Protein AF-A0A1C5EK24-F1 (afdb_monomer_lite)

Sequence (127 aa):
MNYPLLNIFLTTMWVFLWVLWLFLLFRVLADLFRDDSLSGWAKAGWTVFVLVLPFLGVFVYLVARGREMGVREMKRAEKAEADFREVMRTTATTGRAEELAHLVELKNHGDLTPEEYERAKAKVLAA

Radius of gyration: 33.16 Å; chains: 1; bounding box: 74×31×78 Å

Foldseek 3Di:
DDDVVVVVVVVVVVVVVVVVLVVVLVVVLVVLVVPPVDDPVRNVVVNVCSVCVVVVVVVVCCVVCVVPPVVVVVVVVVVVVVVVVVVVVVCLVVVLVVQLVVLVVCVVVVVDDPVRSVVSNVVSVVD

Structure (mmCIF, N/CA/C/O backbone):
data_AF-A0A1C5EK24-F1
#
_entry.id   AF-A0A1C5EK24-F1
#
loop_
_atom_site.group_PDB
_atom_site.id
_atom_site.type_symbol
_atom_site.label_atom_id
_atom_site.label_alt_id
_atom_site.label_comp_id
_atom_site.label_asym_id
_atom_site.label_entity_id
_atom_site.label_seq_id
_atom_site.pdbx_PDB_ins_code
_atom_site.Cartn_x
_atom_site.Cartn_y
_atom_site.Cartn_z
_atom_site.occupancy
_atom_site.B_iso_or_equiv
_atom_site.auth_seq_id
_atom_site.auth_comp_id
_atom_site.auth_asym_id
_atom_site.auth_atom_id
_atom_site.pdbx_PDB_model_num
ATOM 1 N N . MET A 1 1 ? -1.438 5.373 21.458 1.0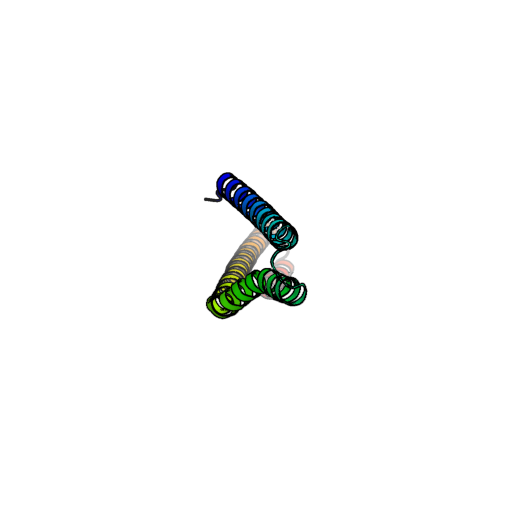0 47.09 1 MET A N 1
ATOM 2 C CA . MET A 1 1 ? -0.958 6.618 20.826 1.00 47.09 1 MET A CA 1
ATOM 3 C C . MET A 1 1 ? -1.124 6.484 19.324 1.00 47.09 1 MET A C 1
ATOM 5 O O . MET A 1 1 ? -0.556 5.567 18.746 1.00 47.09 1 MET A O 1
ATOM 9 N N . ASN A 1 2 ? -1.945 7.335 18.713 1.00 59.19 2 ASN A N 1
ATOM 10 C CA . ASN A 1 2 ? -2.056 7.411 17.258 1.00 59.19 2 ASN A CA 1
ATOM 11 C C . ASN A 1 2 ? -0.911 8.306 16.773 1.00 59.19 2 ASN A C 1
ATOM 13 O O . ASN A 1 2 ? -0.819 9.444 17.225 1.00 59.19 2 ASN A O 1
ATOM 17 N N . TYR A 1 3 ? -0.028 7.795 15.913 1.00 74.19 3 TYR A N 1
ATOM 18 C CA . TYR A 1 3 ? 1.100 8.548 15.347 1.00 74.19 3 TYR A CA 1
ATOM 19 C C . TYR A 1 3 ? 0.792 8.941 13.889 1.00 74.19 3 TYR A C 1
ATOM 21 O O . TYR A 1 3 ? 1.297 8.307 12.960 1.00 74.19 3 TYR A O 1
ATOM 29 N N . PRO A 1 4 ? -0.054 9.964 13.653 1.00 79.62 4 PRO A N 1
ATOM 30 C CA . PRO A 1 4 ? -0.496 10.339 12.310 1.00 79.62 4 PRO A CA 1
ATOM 31 C C . PRO A 1 4 ? 0.660 10.805 11.419 1.00 79.62 4 PRO A C 1
ATOM 33 O O . PRO A 1 4 ? 0.686 10.472 10.240 1.00 79.62 4 PRO A O 1
ATOM 36 N N . LEU A 1 5 ? 1.657 11.497 11.981 1.00 82.25 5 LEU A N 1
ATOM 37 C CA . LEU A 1 5 ? 2.827 11.975 11.235 1.00 82.25 5 LEU A CA 1
ATOM 38 C C . LEU A 1 5 ? 3.675 10.825 10.678 1.00 82.25 5 LEU A C 1
ATOM 40 O O . LEU A 1 5 ? 4.078 10.865 9.521 1.00 82.25 5 LEU A O 1
ATOM 44 N N . LEU A 1 6 ? 3.897 9.780 11.480 1.00 84.31 6 LEU A N 1
ATOM 45 C CA . LEU A 1 6 ? 4.638 8.592 11.057 1.00 84.31 6 LEU A CA 1
ATOM 46 C C . LEU A 1 6 ? 3.865 7.817 9.984 1.00 84.31 6 LEU A C 1
ATOM 48 O O . LEU A 1 6 ? 4.455 7.408 8.991 1.00 84.31 6 LEU A O 1
ATOM 52 N N . ASN A 1 7 ? 2.545 7.681 10.130 1.00 80.31 7 ASN A N 1
ATOM 53 C CA . ASN A 1 7 ? 1.708 7.053 9.105 1.00 80.31 7 ASN A CA 1
ATOM 54 C C . ASN A 1 7 ? 1.737 7.822 7.778 1.00 80.31 7 ASN A C 1
ATOM 56 O O . ASN A 1 7 ? 1.880 7.201 6.727 1.00 80.31 7 ASN A O 1
ATOM 60 N N . ILE A 1 8 ? 1.638 9.153 7.807 1.00 86.88 8 ILE A N 1
ATOM 61 C CA . ILE A 1 8 ? 1.712 9.984 6.598 1.00 86.88 8 ILE A CA 1
ATOM 62 C C . ILE A 1 8 ? 3.106 9.881 5.973 1.00 86.88 8 ILE A C 1
ATOM 64 O O . ILE A 1 8 ? 3.211 9.640 4.776 1.00 86.88 8 ILE A O 1
ATOM 68 N N . PHE A 1 9 ? 4.172 9.983 6.773 1.00 91.81 9 PHE A N 1
ATOM 69 C CA . PHE A 1 9 ? 5.549 9.818 6.303 1.00 91.81 9 PHE A CA 1
ATOM 70 C C . PHE A 1 9 ? 5.760 8.462 5.621 1.00 91.81 9 PHE A C 1
ATOM 72 O O . PHE A 1 9 ? 6.243 8.411 4.492 1.00 91.81 9 PHE A O 1
ATOM 79 N N . LEU A 1 10 ? 5.349 7.370 6.270 1.00 87.06 10 LEU A N 1
ATOM 80 C CA . LEU A 1 10 ? 5.469 6.020 5.721 1.00 87.06 10 LEU A CA 1
ATOM 81 C C . LEU A 1 10 ? 4.620 5.835 4.464 1.00 87.06 10 LEU A C 1
ATOM 83 O O . LEU A 1 10 ? 5.078 5.197 3.522 1.00 87.06 10 LEU A O 1
ATOM 87 N N . THR A 1 11 ? 3.418 6.412 4.417 1.00 82.94 11 THR A N 1
ATOM 88 C CA . THR A 1 11 ? 2.549 6.342 3.233 1.00 82.94 11 THR A CA 1
ATOM 89 C C . THR A 1 11 ? 3.166 7.104 2.062 1.00 82.94 11 THR A C 1
ATOM 91 O O . THR A 1 11 ? 3.255 6.562 0.964 1.00 82.94 11 THR A O 1
ATOM 94 N N . THR A 1 12 ? 3.677 8.316 2.288 1.00 90.56 12 THR A N 1
ATOM 95 C CA . THR A 1 12 ? 4.388 9.099 1.266 1.00 90.56 12 THR A CA 1
ATOM 96 C C . THR A 1 12 ? 5.660 8.390 0.803 1.00 90.56 12 THR A C 1
ATOM 98 O O . THR A 1 12 ? 5.916 8.317 -0.396 1.00 90.56 12 THR A O 1
ATOM 101 N N . MET A 1 13 ? 6.434 7.810 1.725 1.00 92.62 13 MET A N 1
ATOM 102 C CA . MET A 1 13 ? 7.618 7.007 1.403 1.00 92.62 13 MET A CA 1
ATOM 103 C C . MET A 1 13 ? 7.250 5.779 0.564 1.00 92.62 13 MET A C 1
ATOM 105 O O . MET A 1 13 ? 7.929 5.469 -0.410 1.00 92.62 13 MET A O 1
ATOM 109 N N . TRP A 1 14 ? 6.155 5.099 0.904 1.00 86.06 14 TRP A N 1
ATOM 110 C CA . TRP A 1 14 ? 5.653 3.955 0.151 1.00 86.06 14 TRP A CA 1
ATOM 111 C C . TRP A 1 14 ? 5.228 4.350 -1.265 1.00 86.06 14 TRP A C 1
ATOM 113 O O . TRP A 1 14 ? 5.628 3.700 -2.227 1.00 86.06 14 TRP A O 1
ATOM 123 N N . VAL A 1 15 ? 4.481 5.449 -1.412 1.00 88.00 15 VAL A N 1
ATOM 124 C CA . VAL A 1 15 ? 4.096 6.001 -2.722 1.00 88.00 15 VAL A CA 1
ATOM 125 C C . VAL A 1 15 ? 5.331 6.388 -3.538 1.00 88.00 15 VAL A C 1
ATOM 127 O O . VAL A 1 15 ? 5.414 6.050 -4.716 1.00 88.00 15 VAL A O 1
ATOM 130 N N . PHE A 1 16 ? 6.324 7.031 -2.920 1.00 93.12 16 PHE A N 1
ATOM 131 C CA . PHE A 1 16 ? 7.590 7.361 -3.573 1.00 93.12 16 PHE A CA 1
ATOM 132 C C . PHE A 1 16 ? 8.317 6.111 -4.082 1.00 93.12 16 PHE A C 1
ATOM 134 O O . PHE A 1 16 ? 8.733 6.079 -5.238 1.00 93.12 16 PHE A O 1
ATOM 141 N N . LEU A 1 17 ? 8.425 5.064 -3.258 1.00 89.81 17 LEU A N 1
ATOM 142 C CA . LEU A 1 17 ? 9.030 3.792 -3.660 1.00 89.81 17 LEU A CA 1
ATOM 143 C C . LEU A 1 17 ? 8.261 3.129 -4.809 1.00 89.81 17 LEU A C 1
ATOM 145 O O . LEU A 1 17 ? 8.887 2.586 -5.715 1.00 89.81 17 LEU A O 1
ATOM 149 N N . TRP A 1 18 ? 6.930 3.219 -4.818 1.00 86.38 18 TRP A N 1
ATOM 150 C CA . TRP A 1 18 ? 6.095 2.745 -5.926 1.00 86.38 18 TRP A CA 1
ATOM 151 C C . TRP A 1 18 ? 6.375 3.486 -7.236 1.00 86.38 18 TRP A C 1
ATOM 153 O O . TRP A 1 18 ? 6.554 2.855 -8.279 1.00 86.38 18 TRP A O 1
ATOM 163 N N . VAL A 1 19 ? 6.452 4.817 -7.189 1.00 89.94 19 VAL A N 1
ATOM 164 C CA . VAL A 1 19 ? 6.773 5.644 -8.363 1.00 89.94 19 VAL A CA 1
ATOM 165 C C . VAL A 1 19 ? 8.197 5.369 -8.848 1.00 89.94 19 VAL A C 1
ATOM 167 O O . VAL A 1 19 ? 8.410 5.181 -10.045 1.00 89.94 19 VAL A O 1
ATOM 170 N N . LEU A 1 20 ? 9.164 5.288 -7.929 1.00 92.50 20 LEU A N 1
ATOM 171 C CA . LEU A 1 20 ? 10.555 4.949 -8.232 1.00 92.50 20 LEU A CA 1
ATOM 172 C C . LEU A 1 20 ? 10.655 3.575 -8.899 1.00 92.50 20 LEU A C 1
ATOM 174 O O . LEU A 1 20 ? 11.361 3.417 -9.892 1.00 92.50 20 LEU A O 1
ATOM 178 N N . TRP A 1 21 ? 9.932 2.588 -8.374 1.00 86.50 21 TRP A N 1
ATOM 179 C CA . TRP A 1 21 ? 9.902 1.241 -8.923 1.00 86.50 21 TRP A CA 1
ATOM 180 C C . TRP A 1 21 ? 9.349 1.217 -10.358 1.00 86.50 21 TRP A C 1
ATOM 182 O O . TRP A 1 21 ? 9.981 0.634 -11.240 1.00 86.50 21 TRP A O 1
ATOM 192 N N . LEU A 1 22 ? 8.238 1.915 -10.630 1.00 86.94 22 LEU A N 1
ATOM 193 C CA . LEU A 1 22 ? 7.695 2.054 -11.990 1.00 86.94 22 LEU A CA 1
ATOM 194 C C . LEU A 1 22 ? 8.676 2.761 -12.928 1.00 86.94 22 LEU A C 1
ATOM 196 O O . LEU A 1 22 ? 8.881 2.321 -14.059 1.00 86.94 22 LEU A O 1
ATOM 200 N N . PHE A 1 23 ? 9.315 3.833 -12.460 1.00 90.06 23 PHE A N 1
ATOM 201 C CA . PHE A 1 23 ? 10.322 4.550 -13.235 1.00 90.06 23 PHE A CA 1
ATOM 202 C C . PHE A 1 23 ? 11.496 3.641 -13.618 1.00 90.06 23 PHE A C 1
ATOM 204 O O . PHE A 1 23 ? 11.915 3.637 -14.775 1.00 90.06 23 PHE A O 1
ATOM 211 N N . LEU A 1 24 ? 11.995 2.831 -12.679 1.00 88.31 24 LEU A N 1
ATOM 212 C CA . LEU A 1 24 ? 13.040 1.842 -12.946 1.00 88.31 24 LEU A CA 1
ATOM 213 C C . LEU A 1 24 ? 12.575 0.773 -13.937 1.00 88.31 24 LEU A C 1
ATOM 215 O O . LEU A 1 24 ? 13.338 0.419 -14.829 1.00 88.31 24 LEU A O 1
ATOM 219 N N . LEU A 1 25 ? 11.331 0.303 -13.838 1.00 86.06 25 LEU A N 1
ATOM 220 C CA . LEU A 1 25 ? 10.771 -0.645 -14.799 1.00 86.06 25 LEU A CA 1
ATOM 221 C C . LEU A 1 25 ? 10.765 -0.062 -16.220 1.00 86.06 25 LEU A C 1
ATOM 223 O O . LEU A 1 25 ? 11.295 -0.687 -17.136 1.00 86.06 25 LEU A O 1
ATOM 227 N N . PHE A 1 26 ? 10.264 1.162 -16.406 1.00 86.44 26 PHE A N 1
ATOM 228 C CA . PHE A 1 26 ? 10.307 1.830 -17.712 1.00 86.44 26 PHE A CA 1
ATOM 229 C C . PHE A 1 26 ? 11.736 2.114 -18.183 1.00 86.44 26 PHE A C 1
ATOM 231 O O . PHE A 1 26 ? 12.024 1.962 -19.368 1.00 86.44 26 PHE A O 1
ATOM 238 N N . ARG A 1 27 ? 12.647 2.484 -17.275 1.00 88.62 27 ARG A N 1
ATOM 239 C CA . ARG A 1 27 ? 14.074 2.688 -17.571 1.00 88.62 27 ARG A CA 1
ATOM 240 C C . ARG A 1 27 ? 14.721 1.405 -18.091 1.00 88.62 27 ARG A C 1
ATOM 242 O O . ARG A 1 27 ? 15.422 1.471 -19.093 1.00 88.62 27 ARG A O 1
ATOM 249 N N . VAL A 1 28 ? 14.485 0.273 -17.427 1.00 85.75 28 VAL A N 1
ATOM 250 C CA . VAL A 1 28 ? 15.009 -1.048 -17.811 1.00 85.75 28 VAL A CA 1
ATOM 251 C C . VAL A 1 28 ? 14.417 -1.494 -19.143 1.00 85.75 28 VAL A C 1
ATOM 253 O O . VAL A 1 28 ? 15.157 -1.952 -20.005 1.00 85.75 28 VAL A O 1
ATOM 256 N N . LEU A 1 29 ? 13.111 -1.302 -19.354 1.00 84.38 29 LEU A N 1
ATOM 257 C CA . LEU A 1 29 ? 12.485 -1.574 -20.648 1.00 84.38 29 LEU A CA 1
ATOM 258 C C . LEU A 1 29 ? 13.101 -0.711 -21.756 1.00 84.38 29 LEU A C 1
ATOM 260 O O . LEU A 1 29 ? 13.486 -1.238 -22.793 1.00 84.38 29 LEU A O 1
ATOM 264 N N . ALA A 1 30 ? 13.249 0.598 -21.541 1.00 82.62 30 ALA A N 1
ATOM 265 C CA . ALA A 1 30 ? 13.851 1.500 -22.522 1.00 82.62 30 ALA A CA 1
ATOM 266 C C . ALA A 1 30 ? 15.316 1.145 -22.829 1.00 82.62 30 ALA A C 1
ATOM 268 O O . ALA A 1 30 ? 15.731 1.222 -23.982 1.00 82.62 30 ALA A O 1
ATOM 269 N N . ASP A 1 31 ? 16.088 0.738 -21.820 1.00 85.56 31 ASP A N 1
ATOM 270 C CA . ASP A 1 31 ? 17.471 0.284 -21.990 1.00 85.56 31 ASP A CA 1
ATOM 271 C C . ASP A 1 31 ? 17.545 -1.018 -22.803 1.00 85.56 31 ASP A C 1
ATOM 273 O O . ASP A 1 31 ? 18.305 -1.101 -23.765 1.00 85.56 31 ASP A O 1
ATOM 277 N N . LEU A 1 32 ? 16.657 -1.973 -22.510 1.00 82.62 32 LEU A N 1
ATOM 278 C CA . LEU A 1 32 ? 16.504 -3.219 -23.263 1.00 82.62 32 LEU A CA 1
ATOM 279 C C . LEU A 1 32 ? 16.124 -2.971 -24.732 1.00 82.62 32 LEU A C 1
ATOM 281 O O . LEU A 1 32 ? 16.603 -3.666 -25.629 1.00 82.62 32 LEU A O 1
ATOM 285 N N . PHE A 1 33 ? 15.265 -1.985 -24.999 1.00 79.44 33 PHE A N 1
ATOM 286 C CA . PHE A 1 33 ? 14.922 -1.610 -26.371 1.00 79.44 33 PHE A CA 1
ATOM 287 C C . PHE A 1 33 ? 16.081 -0.929 -27.094 1.00 79.44 33 PHE A C 1
ATOM 289 O O . PHE A 1 33 ? 16.243 -1.178 -28.289 1.00 79.44 33 PHE A O 1
ATOM 296 N N . ARG A 1 34 ? 16.880 -0.123 -26.382 1.00 80.62 34 ARG A N 1
ATOM 297 C CA . ARG A 1 34 ? 18.038 0.603 -26.927 1.00 80.62 34 ARG A CA 1
ATOM 298 C C . ARG A 1 34 ? 19.202 -0.313 -27.306 1.00 80.62 34 ARG A C 1
ATOM 300 O O . ARG A 1 34 ? 20.045 0.084 -28.102 1.00 80.62 34 ARG A O 1
ATOM 307 N N . ASP A 1 35 ? 19.269 -1.514 -26.743 1.00 79.69 35 ASP A N 1
ATOM 308 C CA . ASP A 1 35 ? 20.272 -2.498 -27.133 1.00 79.69 35 ASP A CA 1
ATOM 309 C C . ASP A 1 35 ? 19.894 -3.176 -28.459 1.00 79.69 35 ASP A C 1
ATOM 311 O O . ASP A 1 35 ? 19.123 -4.134 -28.506 1.00 79.69 35 ASP A O 1
ATOM 315 N N . ASP A 1 36 ? 20.420 -2.672 -29.570 1.00 69.25 36 ASP A N 1
ATOM 316 C CA . ASP A 1 36 ? 20.172 -3.209 -30.914 1.00 69.25 36 ASP A CA 1
ATOM 317 C C . ASP A 1 36 ? 20.923 -4.517 -31.217 1.00 69.25 36 ASP A C 1
ATOM 319 O O . ASP A 1 36 ? 20.726 -5.104 -32.282 1.00 69.25 36 ASP A O 1
ATOM 323 N N . SER A 1 37 ? 21.743 -5.017 -30.283 1.00 75.06 37 SER A N 1
ATOM 324 C CA . SER A 1 37 ? 22.452 -6.296 -30.442 1.00 75.06 37 SER A CA 1
ATOM 325 C C . SER A 1 37 ? 21.570 -7.522 -30.167 1.00 75.06 37 SER A C 1
ATOM 327 O O . SER A 1 37 ? 21.889 -8.634 -30.597 1.00 75.06 37 SER A O 1
ATOM 329 N N . LEU A 1 38 ? 20.438 -7.335 -29.479 1.00 71.50 38 LEU A N 1
ATOM 330 C CA . LEU A 1 38 ? 19.515 -8.405 -29.105 1.00 71.50 38 LEU A CA 1
ATOM 331 C C . LEU A 1 38 ? 18.459 -8.656 -30.189 1.00 71.50 38 LEU A C 1
ATOM 333 O O . LEU A 1 38 ? 17.796 -7.735 -30.671 1.00 71.50 38 LEU A O 1
ATOM 337 N N . SER A 1 39 ? 18.239 -9.932 -30.521 1.00 78.00 39 SER A N 1
ATOM 338 C CA . SER A 1 39 ? 17.178 -10.340 -31.447 1.00 78.00 39 SER A CA 1
ATOM 339 C C . SER A 1 39 ? 15.798 -9.895 -30.938 1.00 78.00 39 SER A C 1
ATOM 341 O O . SER A 1 39 ? 15.526 -9.903 -29.735 1.00 78.00 39 SER A O 1
ATOM 343 N N . GLY A 1 40 ? 14.888 -9.524 -31.847 1.00 76.69 40 GLY A N 1
ATOM 344 C CA . GLY A 1 40 ? 13.553 -9.025 -31.474 1.00 76.69 40 GLY A CA 1
ATOM 345 C C . GLY A 1 40 ? 12.749 -9.992 -30.590 1.00 76.69 40 GLY A C 1
ATOM 346 O O . GLY A 1 40 ? 12.005 -9.561 -29.712 1.00 76.69 40 GLY A O 1
ATOM 347 N N . TRP A 1 41 ? 12.968 -11.301 -30.748 1.00 80.38 41 TRP A N 1
ATOM 348 C CA . TRP A 1 41 ? 12.380 -12.340 -29.897 1.00 80.38 41 TRP A CA 1
ATOM 349 C C . TRP A 1 41 ? 12.957 -12.355 -28.478 1.00 80.38 41 TRP A C 1
ATOM 351 O O . TRP A 1 41 ? 12.207 -12.543 -27.520 1.00 80.38 41 TRP A O 1
ATOM 361 N N . ALA A 1 42 ? 14.260 -12.100 -28.321 1.00 81.81 42 ALA A N 1
ATOM 362 C CA . ALA A 1 42 ? 14.864 -11.928 -27.005 1.00 81.81 42 ALA A CA 1
ATOM 363 C C . ALA A 1 42 ? 14.290 -10.685 -26.309 1.00 81.81 42 ALA A C 1
ATOM 365 O O . ALA A 1 42 ? 13.868 -10.782 -25.158 1.00 81.81 42 ALA A O 1
ATOM 366 N N . LYS A 1 43 ? 14.170 -9.548 -27.014 1.00 80.06 43 LYS A N 1
ATOM 367 C CA . LYS A 1 43 ? 13.550 -8.322 -26.468 1.00 80.06 43 LYS A CA 1
ATOM 368 C C . LYS A 1 43 ? 12.110 -8.562 -26.002 1.00 80.06 43 LYS A C 1
ATOM 370 O O . LYS A 1 43 ? 11.739 -8.121 -24.913 1.00 80.06 43 LYS A O 1
ATOM 375 N N . ALA A 1 44 ? 11.314 -9.297 -26.781 1.00 83.25 44 ALA A N 1
ATOM 376 C CA . ALA A 1 44 ? 9.943 -9.650 -26.412 1.00 83.25 44 ALA A CA 1
ATOM 377 C C . ALA A 1 44 ? 9.889 -10.533 -25.151 1.00 83.25 44 ALA A C 1
ATOM 379 O O . ALA A 1 44 ? 9.147 -10.222 -24.219 1.00 83.25 44 ALA A O 1
ATOM 380 N N . GLY A 1 45 ? 10.715 -11.583 -25.082 1.00 87.00 45 GLY A N 1
ATOM 381 C CA . GLY A 1 45 ? 10.799 -12.463 -23.912 1.00 87.00 45 GLY A CA 1
ATOM 382 C C . GLY A 1 45 ? 11.216 -11.720 -22.640 1.00 87.00 45 GLY A C 1
ATOM 383 O O . GLY A 1 45 ? 10.560 -11.845 -21.606 1.00 87.00 45 GLY A O 1
ATOM 384 N N . TRP A 1 46 ? 12.248 -10.879 -22.729 1.00 84.06 46 TRP A N 1
ATOM 385 C CA . TRP A 1 46 ? 12.715 -10.049 -21.616 1.00 84.06 46 TRP A CA 1
ATOM 386 C C . TRP A 1 46 ? 11.674 -9.020 -21.169 1.00 84.06 46 TRP A C 1
ATOM 388 O O . TRP A 1 46 ? 11.485 -8.828 -19.971 1.00 84.06 46 TRP A O 1
ATOM 398 N N . THR A 1 47 ? 10.946 -8.411 -22.107 1.00 83.31 47 THR A N 1
ATOM 399 C CA . THR A 1 47 ? 9.857 -7.474 -21.790 1.00 83.31 47 THR A CA 1
ATOM 400 C C . THR A 1 47 ? 8.749 -8.158 -20.993 1.00 83.31 47 THR A C 1
ATOM 402 O O . THR A 1 47 ? 8.335 -7.653 -19.950 1.00 83.31 47 THR A O 1
ATOM 405 N N . VAL A 1 48 ? 8.300 -9.336 -21.439 1.00 86.38 48 VAL A N 1
ATOM 406 C CA . VAL A 1 48 ? 7.286 -10.126 -20.724 1.00 86.38 48 VAL A CA 1
ATOM 407 C C . VAL A 1 48 ? 7.803 -10.546 -19.351 1.00 86.38 48 VAL A C 1
ATOM 409 O O . VAL A 1 48 ? 7.088 -10.418 -18.360 1.00 86.38 48 VAL A O 1
ATOM 412 N N . PHE A 1 49 ? 9.054 -10.995 -19.266 1.00 84.69 49 PHE A N 1
ATOM 413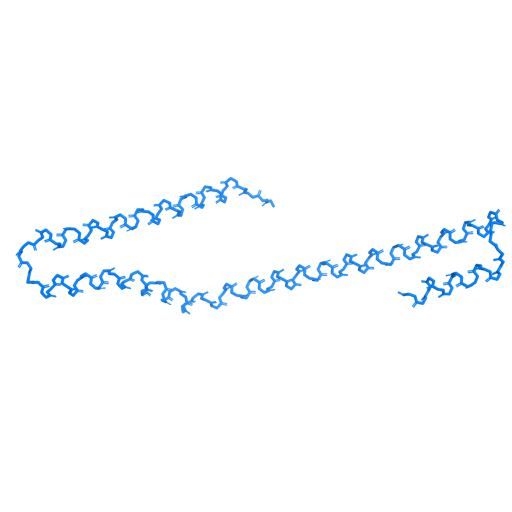 C CA . PHE A 1 49 ? 9.661 -11.404 -18.004 1.00 84.69 49 PHE A CA 1
ATOM 414 C C . PHE A 1 49 ? 9.712 -10.256 -16.987 1.00 84.69 49 PHE A C 1
ATOM 416 O O . PHE A 1 49 ? 9.255 -10.428 -15.859 1.00 84.69 49 PHE A O 1
ATOM 423 N N . VAL A 1 50 ? 10.184 -9.071 -17.391 1.00 84.12 50 VAL A N 1
ATOM 424 C CA . VAL A 1 50 ? 10.232 -7.860 -16.548 1.00 84.12 50 VAL A CA 1
ATOM 425 C C . VAL A 1 50 ? 8.832 -7.409 -16.127 1.00 84.12 50 VAL A C 1
ATOM 427 O O . VAL A 1 50 ? 8.655 -6.950 -15.000 1.00 84.12 50 VAL A O 1
ATOM 430 N N . LEU A 1 51 ? 7.830 -7.578 -16.994 1.00 84.06 51 LEU A N 1
ATOM 431 C CA . LEU A 1 51 ? 6.442 -7.250 -16.681 1.00 84.06 51 LEU A CA 1
ATOM 432 C C . LEU A 1 51 ? 5.829 -8.225 -15.666 1.00 84.06 51 LEU A C 1
ATOM 434 O O . LEU A 1 51 ? 5.089 -7.795 -14.789 1.00 84.06 51 LEU A O 1
ATOM 438 N N . VAL A 1 52 ? 6.134 -9.522 -15.765 1.00 85.38 52 VAL A N 1
ATOM 439 C CA . VAL A 1 52 ? 5.541 -10.582 -14.927 1.00 85.38 52 VAL A CA 1
ATOM 440 C C . VAL A 1 52 ? 6.234 -10.716 -13.566 1.00 85.38 52 VAL A C 1
ATOM 442 O O . VAL A 1 52 ? 5.568 -10.997 -12.569 1.00 85.38 52 VAL A O 1
ATOM 445 N N . LEU A 1 53 ? 7.546 -10.478 -13.489 1.00 83.19 53 LEU A N 1
ATOM 446 C CA . LEU A 1 53 ? 8.347 -10.539 -12.256 1.00 83.19 53 LEU A CA 1
ATOM 447 C C . LEU A 1 53 ? 7.733 -9.815 -11.038 1.00 83.19 53 LEU A C 1
ATOM 449 O O . LEU A 1 53 ? 7.670 -10.422 -9.965 1.00 83.19 53 LEU A O 1
ATOM 453 N N . PRO A 1 54 ? 7.247 -8.562 -11.143 1.00 81.81 54 PRO A N 1
ATOM 454 C CA . PRO A 1 54 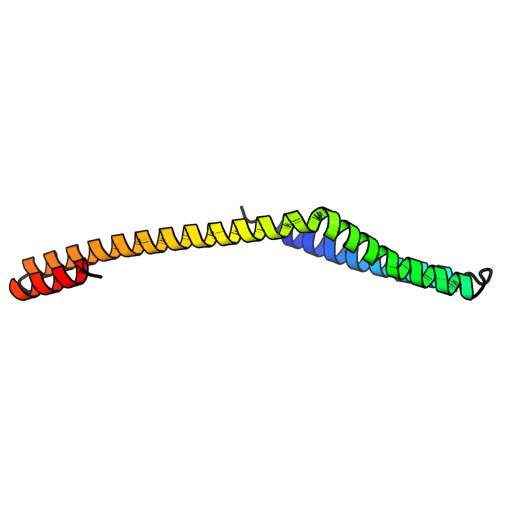? 6.621 -7.890 -10.006 1.00 81.81 54 PRO A CA 1
ATOM 455 C C . PRO A 1 54 ? 5.332 -8.560 -9.541 1.00 81.81 54 PRO A C 1
ATOM 457 O O . PRO A 1 54 ? 5.107 -8.674 -8.336 1.00 81.81 54 PRO A O 1
ATOM 460 N N . PHE A 1 55 ? 4.512 -9.065 -10.465 1.00 80.06 55 PHE A N 1
ATOM 461 C CA . PHE A 1 55 ? 3.318 -9.826 -10.101 1.00 80.06 55 PHE A CA 1
ATOM 462 C C . PHE A 1 55 ? 3.693 -11.135 -9.426 1.00 80.06 55 PHE A C 1
ATOM 464 O O . PHE A 1 55 ? 3.067 -11.497 -8.437 1.00 80.06 55 PHE A O 1
ATOM 471 N N . LEU A 1 56 ? 4.739 -11.815 -9.899 1.00 82.44 56 LEU A N 1
ATOM 472 C CA . LEU A 1 56 ? 5.237 -13.032 -9.267 1.00 82.44 56 LEU A CA 1
ATOM 473 C C . LEU A 1 56 ? 5.657 -12.771 -7.813 1.00 82.44 56 LEU A C 1
ATOM 475 O O . LEU A 1 56 ? 5.287 -13.540 -6.930 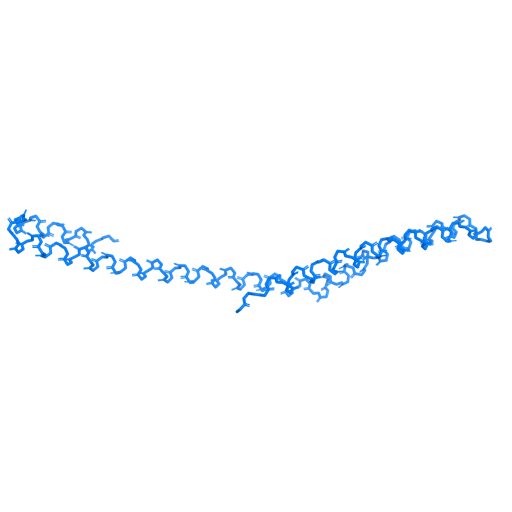1.00 82.44 56 LEU A O 1
ATOM 479 N N . GLY A 1 57 ? 6.349 -11.661 -7.541 1.00 79.69 57 GLY A N 1
ATOM 480 C CA . GLY A 1 57 ? 6.697 -11.249 -6.177 1.00 79.69 57 GLY A CA 1
ATOM 481 C C . GLY A 1 57 ? 5.468 -11.008 -5.294 1.00 79.69 57 GLY A C 1
ATOM 482 O O . GLY A 1 57 ? 5.427 -11.474 -4.154 1.00 79.69 57 GLY A O 1
ATOM 483 N N . VAL A 1 58 ? 4.437 -10.348 -5.831 1.00 81.81 58 VAL A N 1
ATOM 484 C CA . VAL A 1 58 ? 3.157 -10.147 -5.131 1.00 81.81 58 VAL A CA 1
ATOM 485 C C . VAL A 1 58 ? 2.435 -11.475 -4.908 1.00 81.81 58 VAL A C 1
ATOM 487 O O . VAL A 1 58 ? 1.968 -11.713 -3.802 1.00 81.81 58 VAL A O 1
ATOM 490 N N . PHE A 1 59 ? 2.374 -12.369 -5.895 1.00 79.94 59 PHE A N 1
ATOM 491 C CA . PHE A 1 59 ? 1.759 -13.689 -5.746 1.00 79.94 59 PHE A CA 1
ATOM 492 C C . PHE A 1 59 ? 2.475 -14.526 -4.690 1.00 79.94 59 PHE A C 1
ATOM 494 O O . PHE A 1 59 ? 1.817 -15.080 -3.816 1.00 79.94 59 PHE A O 1
ATOM 501 N N . VAL A 1 60 ? 3.809 -14.561 -4.704 1.00 82.75 60 VAL A N 1
ATOM 502 C CA . VAL A 1 60 ? 4.601 -15.233 -3.664 1.00 82.75 60 VAL A CA 1
ATOM 503 C C . VAL A 1 60 ? 4.336 -14.605 -2.297 1.00 82.75 60 VAL A C 1
ATOM 505 O O . VAL A 1 60 ? 4.097 -15.332 -1.337 1.00 82.75 60 VAL A O 1
ATOM 508 N N . TYR A 1 61 ? 4.304 -13.273 -2.195 1.00 79.88 61 TYR A N 1
ATOM 509 C CA . TYR A 1 61 ? 3.979 -12.575 -0.950 1.00 79.88 61 TYR A CA 1
ATOM 510 C C . TYR A 1 61 ? 2.561 -12.889 -0.459 1.00 79.88 61 TYR A C 1
ATOM 512 O O . TYR A 1 61 ? 2.366 -13.152 0.723 1.00 79.88 61 TYR A O 1
ATOM 520 N N . LEU A 1 62 ? 1.566 -12.894 -1.344 1.00 74.00 62 LEU A N 1
ATOM 521 C CA . LEU A 1 62 ? 0.178 -13.211 -1.013 1.00 74.00 62 LEU A CA 1
ATOM 522 C C . LEU A 1 62 ? 0.014 -14.678 -0.614 1.00 74.00 62 LEU A C 1
ATOM 524 O O . LEU A 1 62 ? -0.711 -14.969 0.331 1.00 74.00 62 LEU A O 1
ATOM 528 N N . VAL A 1 63 ? 0.717 -15.602 -1.261 1.00 77.50 63 VAL A N 1
ATOM 529 C CA . VAL A 1 63 ? 0.714 -17.019 -0.873 1.00 77.50 63 VAL A CA 1
ATOM 530 C C . VAL A 1 63 ? 1.425 -17.214 0.470 1.00 77.50 63 VAL A C 1
ATOM 532 O O . VAL A 1 63 ? 0.924 -17.936 1.331 1.00 77.50 63 VAL A O 1
ATOM 535 N N . ALA A 1 64 ? 2.546 -16.527 0.699 1.00 74.31 64 ALA A N 1
ATOM 536 C CA . ALA A 1 64 ? 3.314 -16.624 1.939 1.00 74.31 64 ALA A CA 1
ATOM 537 C C . ALA A 1 64 ? 2.650 -15.903 3.127 1.00 74.31 64 ALA A C 1
ATOM 539 O O . ALA A 1 64 ? 2.782 -16.343 4.266 1.00 74.31 64 ALA A O 1
ATOM 540 N N . ARG A 1 65 ? 1.946 -14.792 2.882 1.00 65.06 65 ARG A N 1
ATOM 541 C CA . ARG A 1 65 ? 1.505 -13.846 3.922 1.00 65.06 65 ARG A CA 1
ATOM 542 C C . ARG A 1 65 ? 0.014 -13.515 3.903 1.00 65.06 65 ARG A C 1
ATOM 544 O O . ARG A 1 65 ? -0.486 -12.902 4.846 1.00 65.06 65 ARG A O 1
ATOM 551 N N . GLY A 1 66 ? -0.726 -13.957 2.889 1.00 59.19 66 GLY A N 1
ATOM 552 C CA . GLY A 1 66 ? -2.176 -13.757 2.773 1.00 59.19 66 GLY A CA 1
ATOM 553 C C . GLY A 1 66 ? -2.971 -14.380 3.922 1.00 59.19 66 GLY A C 1
ATOM 554 O O . GLY A 1 66 ? -4.033 -13.872 4.273 1.00 59.19 66 GLY A O 1
ATOM 555 N N . ARG A 1 67 ? -2.425 -15.404 4.595 1.00 55.59 67 ARG A N 1
ATOM 556 C CA . ARG A 1 67 ? -3.032 -15.982 5.806 1.00 55.59 67 ARG A CA 1
ATOM 557 C C . ARG A 1 67 ? -2.991 -15.064 7.030 1.00 55.59 67 ARG A C 1
ATOM 559 O O . ARG A 1 67 ? -3.831 -15.225 7.907 1.00 55.59 67 ARG A O 1
ATOM 566 N N . GLU A 1 68 ? -2.063 -14.112 7.123 1.00 55.94 68 GLU A N 1
ATOM 567 C CA . GLU A 1 68 ? -1.887 -13.323 8.355 1.00 55.94 68 GLU A CA 1
ATOM 568 C C . GLU A 1 68 ? -2.687 -12.014 8.383 1.00 55.94 68 GLU A C 1
ATOM 570 O O . GLU A 1 68 ? -2.982 -11.496 9.462 1.00 55.94 68 GLU A O 1
ATOM 575 N N . MET A 1 69 ? -3.064 -11.472 7.220 1.00 52.91 69 MET A N 1
ATOM 576 C CA . MET A 1 69 ? -3.780 -10.191 7.150 1.00 52.91 69 MET A CA 1
ATOM 577 C C . MET A 1 69 ? -5.275 -10.343 7.462 1.00 52.91 69 MET A C 1
ATOM 579 O O . MET A 1 69 ? -5.799 -9.575 8.264 1.00 52.91 69 MET A O 1
ATOM 583 N N . GLY A 1 70 ? -5.938 -11.387 6.949 1.00 56.41 70 GLY A N 1
ATOM 584 C CA . GLY A 1 70 ? -7.359 -11.635 7.241 1.00 56.41 70 GLY A CA 1
ATOM 585 C C . GLY A 1 70 ? -7.638 -11.947 8.716 1.00 56.41 70 GLY A C 1
ATOM 586 O O . GLY A 1 70 ? -8.622 -11.478 9.280 1.00 56.41 70 GLY A O 1
ATOM 587 N N . VAL A 1 71 ? -6.729 -12.668 9.382 1.00 59.16 71 VAL A N 1
ATOM 588 C CA . VAL A 1 71 ? -6.898 -13.078 10.789 1.00 59.16 71 VAL A CA 1
ATOM 589 C C . VAL A 1 71 ? -6.810 -11.888 11.750 1.00 59.16 71 VAL A C 1
ATOM 591 O O . VAL A 1 71 ? -7.498 -11.855 12.769 1.00 59.16 71 VAL A O 1
ATOM 594 N N . ARG A 1 72 ? -5.974 -10.889 11.440 1.00 58.91 72 ARG A N 1
ATOM 595 C CA . ARG A 1 72 ? -5.820 -9.685 12.274 1.00 58.91 72 ARG A CA 1
ATOM 596 C C . ARG A 1 72 ? -6.976 -8.708 12.089 1.00 58.91 72 ARG A C 1
ATOM 598 O O . ARG A 1 72 ? -7.385 -8.097 13.074 1.00 58.91 72 ARG A O 1
ATOM 605 N N . GLU A 1 73 ? -7.500 -8.592 10.873 1.00 57.34 73 GLU A N 1
ATOM 606 C CA . GLU A 1 73 ? -8.679 -7.775 10.580 1.00 57.34 73 GLU A CA 1
ATOM 607 C C . GLU A 1 73 ? -9.930 -8.374 11.246 1.00 57.34 73 GLU A C 1
ATOM 609 O O . GLU A 1 73 ? -10.644 -7.655 11.943 1.00 57.34 73 GLU A O 1
ATOM 614 N N . MET A 1 74 ? -10.123 -9.701 11.162 1.00 61.28 74 MET A N 1
ATOM 615 C CA . MET A 1 74 ? -11.199 -10.406 11.879 1.00 61.28 74 MET A CA 1
ATOM 616 C C . MET A 1 74 ? -11.102 -10.223 13.393 1.00 61.28 74 MET A C 1
ATOM 618 O O . MET A 1 74 ? -12.075 -9.814 14.014 1.00 61.28 74 MET A O 1
ATOM 622 N N . LYS A 1 75 ? -9.922 -10.431 13.997 1.00 65.44 75 LYS A N 1
ATOM 623 C CA . LYS A 1 75 ? -9.748 -10.225 15.448 1.00 65.44 75 LYS A CA 1
ATOM 624 C C . LYS A 1 75 ? -10.027 -8.789 15.891 1.00 65.44 75 LYS A C 1
ATOM 626 O O . LYS A 1 75 ? -10.439 -8.569 17.027 1.00 65.44 75 LYS A O 1
ATOM 631 N N . ARG A 1 76 ? -9.759 -7.800 15.035 1.00 67.00 76 ARG A N 1
ATOM 632 C CA . ARG A 1 76 ? -10.064 -6.390 15.317 1.00 67.00 76 ARG A CA 1
ATOM 633 C C . ARG A 1 76 ? -11.557 -6.106 15.202 1.00 67.00 76 ARG A C 1
ATOM 635 O O . ARG A 1 76 ? -12.077 -5.405 16.062 1.00 67.00 76 ARG A O 1
ATOM 642 N N . ALA A 1 77 ? -12.227 -6.670 14.199 1.00 65.69 77 ALA A N 1
ATOM 643 C CA . ALA A 1 77 ? -13.674 -6.564 14.037 1.00 65.69 77 ALA A CA 1
ATOM 644 C C . ALA A 1 77 ? -14.424 -7.245 15.194 1.00 65.69 77 ALA A C 1
ATOM 646 O O . ALA A 1 77 ? -15.266 -6.617 15.827 1.00 65.69 77 ALA A O 1
ATOM 647 N N . GLU A 1 78 ? -14.039 -8.471 15.558 1.00 70.88 78 GLU A N 1
ATOM 648 C CA . GLU A 1 78 ? -14.609 -9.200 16.700 1.00 70.88 78 GLU A CA 1
ATOM 649 C C . GLU A 1 78 ? -14.430 -8.438 18.017 1.00 70.88 78 GLU A C 1
ATOM 651 O O . GLU A 1 78 ? -15.353 -8.365 18.829 1.00 70.88 78 GLU A O 1
ATOM 656 N N . LYS A 1 79 ? -13.251 -7.839 18.228 1.00 73.06 79 LYS A N 1
ATOM 657 C CA . LYS A 1 79 ? -12.985 -7.039 19.426 1.00 73.06 79 LYS A CA 1
ATOM 658 C C . LYS A 1 79 ? -13.808 -5.747 19.447 1.00 73.06 79 LYS A C 1
ATOM 660 O O . LYS A 1 79 ? -14.370 -5.419 20.483 1.00 73.06 79 LYS A O 1
ATOM 665 N N . ALA A 1 80 ? -13.933 -5.060 18.313 1.00 71.19 80 ALA A N 1
ATOM 666 C CA . ALA A 1 80 ? -14.760 -3.860 18.207 1.00 71.19 80 ALA A CA 1
ATOM 667 C C . ALA A 1 80 ? -16.246 -4.154 18.474 1.00 71.19 80 ALA A C 1
ATOM 669 O O . ALA A 1 80 ? -16.913 -3.380 19.157 1.00 71.19 80 ALA A O 1
ATOM 670 N N . GLU A 1 81 ? -16.764 -5.288 17.995 1.00 70.19 81 GLU A N 1
ATOM 671 C CA . GLU A 1 81 ? -18.129 -5.714 18.314 1.00 70.19 81 GLU A CA 1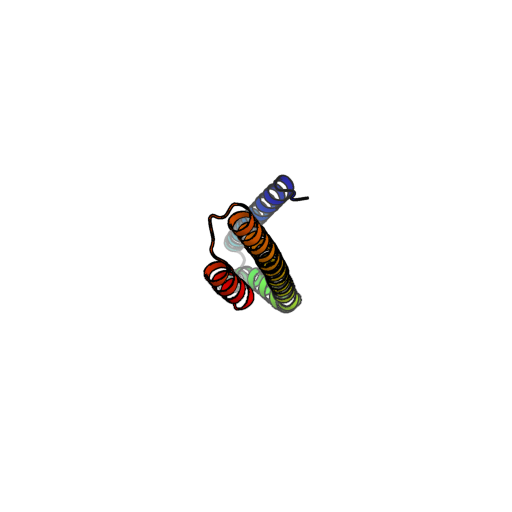
ATOM 672 C C . GLU A 1 81 ? -18.313 -6.078 19.792 1.00 70.19 81 GLU A C 1
ATOM 674 O O . GLU A 1 81 ? -19.364 -5.794 20.369 1.00 70.19 81 GLU A O 1
ATOM 679 N N . ALA A 1 82 ? -17.324 -6.734 20.406 1.00 73.75 82 ALA A N 1
ATOM 680 C CA . ALA A 1 82 ? -17.371 -7.079 21.823 1.00 73.75 82 ALA A CA 1
ATOM 681 C C . ALA A 1 82 ? -17.424 -5.819 22.698 1.00 73.75 82 ALA A C 1
ATOM 683 O O . ALA A 1 82 ? -18.312 -5.718 23.546 1.00 73.75 82 ALA A O 1
ATOM 684 N N . ASP A 1 83 ? -16.560 -4.844 22.412 1.00 73.50 83 ASP A N 1
ATOM 685 C CA . ASP A 1 83 ? -16.524 -3.559 23.114 1.00 73.50 83 ASP A CA 1
ATOM 686 C C . ASP A 1 83 ? -17.857 -2.800 22.925 1.00 73.50 83 ASP A C 1
ATOM 688 O O . ASP A 1 83 ? -18.416 -2.256 23.878 1.00 73.50 83 ASP A O 1
ATOM 692 N N . PHE A 1 84 ? -18.444 -2.824 21.721 1.00 71.12 84 PHE A N 1
ATOM 693 C CA . PHE A 1 84 ? -19.734 -2.174 21.454 1.00 71.12 84 PHE A CA 1
ATOM 694 C C . PHE A 1 84 ? -20.902 -2.828 22.210 1.00 71.12 84 PHE A C 1
ATOM 696 O O . 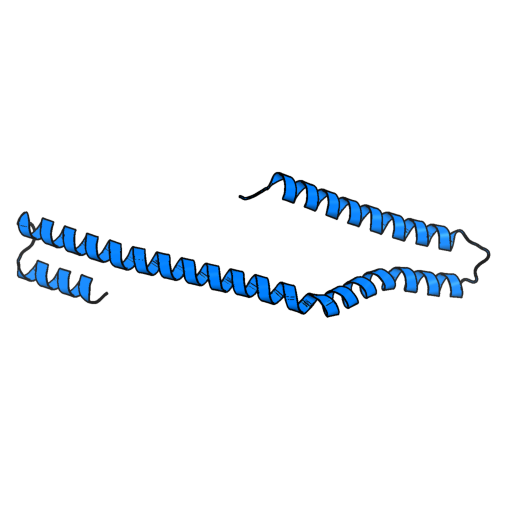PHE A 1 84 ? -21.754 -2.131 22.767 1.00 71.12 84 PHE A O 1
ATOM 703 N N . ARG A 1 85 ? -20.936 -4.167 22.281 1.00 73.50 85 ARG A N 1
ATOM 704 C CA . ARG A 1 85 ? -21.948 -4.905 23.058 1.00 73.50 85 ARG A CA 1
ATOM 705 C C . ARG A 1 85 ? -21.840 -4.624 24.555 1.00 73.50 85 ARG A C 1
ATOM 707 O O . ARG A 1 85 ? -22.868 -4.507 25.219 1.00 73.50 85 ARG A O 1
ATOM 714 N N . GLU A 1 86 ? -20.625 -4.515 25.086 1.00 75.25 86 GLU A N 1
ATOM 715 C CA . GLU A 1 86 ? -20.395 -4.193 26.498 1.00 75.25 86 GLU A CA 1
ATOM 716 C C . GLU A 1 86 ? -20.875 -2.778 26.839 1.00 75.25 86 GLU A C 1
ATOM 718 O O . GLU A 1 86 ? -21.587 -2.589 27.832 1.00 75.25 86 GLU A O 1
ATOM 723 N N . VAL A 1 87 ? -20.575 -1.803 25.976 1.00 73.56 87 VAL A N 1
ATOM 724 C CA . VAL A 1 87 ? -21.060 -0.425 26.122 1.00 73.56 87 VAL A CA 1
ATOM 725 C C . VAL A 1 87 ? -22.585 -0.384 26.064 1.00 73.56 87 VAL A C 1
ATOM 727 O O . VAL A 1 87 ? -23.201 0.151 26.981 1.00 73.56 87 VAL A O 1
ATOM 730 N N . MET A 1 88 ? -23.220 -1.015 25.067 1.00 72.50 88 MET A N 1
ATOM 731 C CA . MET A 1 88 ? -24.688 -1.045 24.986 1.00 72.50 88 MET A CA 1
ATOM 732 C C . MET A 1 88 ? -25.327 -1.716 26.204 1.00 72.50 88 MET A C 1
ATOM 734 O O . MET A 1 88 ? -26.323 -1.211 26.718 1.00 72.50 88 MET A O 1
ATOM 738 N N . ARG A 1 89 ? -24.761 -2.826 26.696 1.00 74.75 89 ARG A N 1
ATOM 739 C CA . ARG A 1 89 ? -25.271 -3.517 27.888 1.00 74.75 89 ARG A CA 1
ATOM 740 C C . ARG A 1 89 ? -25.187 -2.625 29.121 1.00 74.75 89 ARG A C 1
ATOM 742 O O . ARG A 1 89 ? -26.160 -2.537 29.862 1.00 74.75 89 ARG A O 1
ATOM 749 N N . THR A 1 90 ? -24.055 -1.953 29.307 1.00 72.62 90 THR A N 1
ATOM 750 C CA . THR A 1 90 ? -23.820 -1.071 30.455 1.00 72.62 90 THR A CA 1
ATOM 751 C C . THR A 1 90 ? -24.727 0.154 30.396 1.00 72.62 90 THR A C 1
ATOM 753 O O . THR A 1 90 ? -25.374 0.490 31.387 1.00 72.62 90 THR A O 1
ATOM 756 N N . THR A 1 91 ? -24.858 0.793 29.231 1.00 74.44 91 THR A N 1
ATOM 757 C CA . THR A 1 91 ? -25.773 1.927 29.041 1.00 74.44 91 THR A CA 1
ATOM 758 C C . THR A 1 91 ? -27.230 1.512 29.250 1.00 74.44 91 THR A C 1
ATOM 760 O O . THR A 1 91 ? -27.963 2.226 29.927 1.00 74.44 91 THR A O 1
ATOM 763 N N . ALA A 1 92 ? -27.641 0.334 28.768 1.00 74.25 92 ALA A N 1
ATOM 764 C CA . ALA A 1 92 ? -28.992 -0.185 28.982 1.00 74.25 92 ALA A CA 1
ATOM 765 C C . ALA A 1 92 ? -29.285 -0.476 30.464 1.00 74.25 92 ALA A C 1
ATOM 767 O O . ALA A 1 92 ? -30.355 -0.126 30.954 1.00 74.25 92 ALA A O 1
ATOM 768 N N . THR A 1 93 ? -28.346 -1.072 31.209 1.00 74.88 93 THR A N 1
ATOM 769 C CA . THR A 1 93 ? -28.535 -1.319 32.650 1.00 74.88 93 THR A CA 1
ATOM 770 C C . THR A 1 93 ? -28.535 -0.035 33.470 1.00 74.88 93 THR A C 1
ATOM 772 O O . THR A 1 93 ? -29.306 0.076 34.419 1.00 74.88 93 THR A O 1
ATOM 775 N N . THR A 1 94 ? -27.697 0.937 33.099 1.00 75.25 94 THR A N 1
ATOM 776 C CA . THR A 1 94 ? -27.593 2.216 33.818 1.00 75.25 94 THR A CA 1
ATOM 777 C C . THR A 1 94 ? -28.837 3.066 33.576 1.00 75.25 94 THR A C 1
ATOM 779 O O . THR A 1 94 ? -29.469 3.484 34.539 1.00 75.25 94 THR A O 1
ATOM 782 N N . GLY A 1 95 ? -29.272 3.208 32.317 1.00 76.62 95 GLY A N 1
ATOM 783 C CA . GLY A 1 95 ? -30.478 3.972 31.975 1.00 76.62 95 GLY A CA 1
ATOM 784 C C . GLY A 1 95 ? -31.747 3.405 32.614 1.00 76.62 95 GLY A C 1
ATOM 785 O O . GLY A 1 95 ? -32.601 4.154 33.070 1.00 76.62 95 GLY A O 1
ATOM 786 N N . ARG A 1 96 ? -31.836 2.080 32.753 1.00 78.56 96 ARG A N 1
ATOM 787 C CA . ARG A 1 96 ? -32.957 1.409 33.424 1.00 78.56 96 ARG A CA 1
ATOM 788 C C . ARG A 1 96 ? -33.001 1.659 34.932 1.00 78.56 96 ARG A C 1
ATOM 790 O O . ARG A 1 96 ? -34.080 1.779 35.507 1.00 78.56 96 ARG A O 1
ATOM 797 N N . ALA A 1 97 ? -31.836 1.728 35.579 1.00 77.75 97 ALA A N 1
ATOM 798 C CA . ALA A 1 97 ? -31.731 2.088 36.991 1.00 77.75 97 ALA A CA 1
ATOM 799 C C . ALA A 1 97 ? -32.087 3.568 37.223 1.00 77.75 97 ALA A C 1
ATOM 801 O O . ALA A 1 97 ? -32.762 3.890 38.198 1.00 77.75 97 ALA A O 1
ATOM 802 N N . GLU A 1 98 ? -31.687 4.443 36.300 1.00 80.25 98 GLU A N 1
ATOM 803 C CA . GLU A 1 98 ? -32.009 5.874 36.305 1.00 80.25 98 GLU A CA 1
ATOM 804 C C . GLU A 1 98 ? -33.514 6.120 36.103 1.00 80.25 98 GLU A C 1
ATOM 806 O O . GLU A 1 98 ? -34.128 6.891 36.839 1.00 80.25 98 GLU A O 1
ATOM 811 N N . GLU A 1 99 ? -34.146 5.382 35.187 1.00 78.38 99 GLU A N 1
ATOM 812 C CA . GLU A 1 99 ? -35.591 5.446 34.935 1.00 78.38 99 GLU A CA 1
ATOM 813 C C . GLU A 1 99 ? -36.410 4.941 36.140 1.00 78.38 99 GLU A C 1
ATOM 815 O O . GLU A 1 99 ? -37.416 5.545 36.516 1.00 78.38 99 GLU A O 1
ATOM 820 N N . LEU A 1 100 ? -35.944 3.885 36.819 1.00 80.06 100 LEU A N 1
ATOM 821 C CA . LEU A 1 100 ? -36.528 3.416 38.082 1.00 80.06 100 LEU A CA 1
ATOM 822 C C . LEU A 1 100 ? -36.391 4.448 39.210 1.00 80.06 100 LEU A C 1
ATOM 824 O O . LEU A 1 100 ? -37.341 4.635 39.971 1.00 80.06 100 LEU A O 1
ATOM 828 N N . ALA A 1 101 ? -35.244 5.123 39.321 1.00 82.69 101 ALA A N 1
ATOM 829 C CA . ALA A 1 101 ? -35.037 6.175 40.316 1.00 82.69 101 ALA A CA 1
ATOM 830 C C . ALA A 1 101 ? -35.983 7.366 40.081 1.00 82.69 101 ALA A C 1
ATOM 832 O O . ALA A 1 101 ? -36.622 7.836 41.023 1.00 82.69 101 ALA A O 1
ATOM 833 N N . HIS A 1 102 ? -36.159 7.773 38.822 1.00 81.50 102 HIS A N 1
ATOM 834 C CA . HIS A 1 102 ? -37.071 8.853 38.441 1.00 81.50 102 HIS A CA 1
ATOM 835 C C . HIS A 1 102 ? -38.547 8.508 38.724 1.00 81.50 102 HIS A C 1
ATOM 837 O O . HIS A 1 102 ? -39.315 9.350 39.191 1.00 81.50 102 HIS A O 1
ATOM 843 N N . LEU A 1 103 ? -38.956 7.247 38.523 1.00 81.88 103 LEU A N 1
ATOM 844 C CA . LEU A 1 103 ? -40.302 6.781 38.892 1.00 81.88 103 LEU A CA 1
ATOM 845 C C . LEU A 1 103 ? -40.557 6.828 40.407 1.00 81.88 103 LEU A C 1
ATOM 847 O O . LEU A 1 103 ? -41.678 7.114 40.831 1.00 81.88 103 LEU A O 1
ATOM 851 N N . VAL A 1 104 ? -39.541 6.544 41.229 1.00 82.94 104 VAL A N 1
ATOM 852 C CA . VAL A 1 104 ? -39.642 6.648 42.697 1.00 82.94 104 VAL A CA 1
ATOM 853 C C . VAL A 1 104 ? -39.781 8.108 43.130 1.00 82.94 104 VAL A C 1
ATOM 855 O O . VAL A 1 104 ? -40.576 8.405 44.022 1.00 82.94 104 VAL A O 1
ATOM 858 N N . GLU A 1 105 ? -39.054 9.018 42.487 1.00 83.19 105 GLU A N 1
ATOM 859 C CA . GLU A 1 105 ? -39.123 10.454 42.764 1.00 83.19 105 GLU A CA 1
ATOM 860 C C . GLU A 1 105 ? -40.511 11.031 42.449 1.00 83.19 105 GLU A C 1
ATOM 862 O O . GLU A 1 105 ? -41.129 11.630 43.329 1.00 83.19 105 GLU A O 1
ATOM 867 N N . LEU A 1 106 ? -41.062 10.739 41.265 1.00 81.75 106 LEU A N 1
ATOM 868 C CA . LEU A 1 106 ? -42.416 11.156 40.861 1.00 81.75 106 LEU A CA 1
ATOM 869 C C . LEU A 1 106 ? -43.508 10.635 41.807 1.00 81.75 106 LEU A C 1
ATOM 871 O O . LEU A 1 106 ? -44.448 11.355 42.144 1.00 81.75 106 LEU A O 1
ATOM 875 N N . LYS A 1 107 ? -43.372 9.390 42.280 1.00 81.12 107 LYS A N 1
ATOM 876 C CA . LYS A 1 107 ? -44.286 8.815 43.276 1.00 81.12 107 LYS A CA 1
ATOM 877 C C . LYS A 1 107 ? -44.219 9.569 44.606 1.00 81.12 107 LYS A C 1
ATOM 879 O O . LYS A 1 107 ? -45.255 9.851 45.201 1.00 81.12 107 LYS A O 1
ATOM 884 N N . ASN A 1 108 ? -43.015 9.884 45.084 1.00 82.88 108 ASN A N 1
ATOM 885 C CA . ASN A 1 108 ? -42.820 10.597 46.350 1.00 82.88 108 ASN A CA 1
ATOM 886 C C . ASN A 1 108 ? -43.307 12.050 46.281 1.00 82.88 108 ASN A C 1
ATOM 888 O O . ASN A 1 108 ? -43.759 12.589 47.289 1.00 82.88 108 ASN A O 1
ATOM 892 N N . HIS A 1 109 ? -43.234 12.659 45.098 1.00 82.50 109 HIS A N 1
ATOM 893 C CA . HIS A 1 109 ? -43.724 14.008 44.835 1.00 82.50 109 HIS A CA 1
ATOM 894 C C . HIS A 1 109 ? -45.263 14.079 44.729 1.00 82.50 109 HIS A C 1
ATOM 896 O O . HIS A 1 109 ? -45.843 15.160 44.765 1.00 82.50 109 HIS A O 1
ATOM 902 N N . GLY A 1 110 ? -45.939 12.922 44.669 1.00 77.31 110 GLY A N 1
ATOM 903 C CA . GLY A 1 110 ? -47.398 12.818 44.587 1.00 77.31 110 GLY A CA 1
ATOM 904 C C . GLY A 1 110 ? -47.959 12.975 43.172 1.00 77.31 110 GLY A C 1
ATOM 905 O O . GLY A 1 110 ? -49.175 12.947 43.002 1.00 77.31 110 GLY A O 1
ATOM 906 N N . ASP A 1 111 ? -47.090 13.087 42.164 1.00 79.88 111 ASP A N 1
ATOM 907 C CA . ASP A 1 111 ? -47.464 13.241 40.754 1.00 79.88 111 ASP A CA 1
ATOM 908 C C . ASP A 1 111 ? -47.920 11.915 40.115 1.00 79.88 111 ASP A C 1
ATOM 910 O O . ASP A 1 111 ? -48.450 11.906 39.005 1.00 79.88 111 ASP A O 1
ATOM 914 N N . LEU A 1 112 ? -47.720 10.787 40.813 1.00 78.12 112 LEU A N 1
ATOM 915 C CA . LEU A 1 112 ? -48.056 9.446 40.340 1.00 78.12 112 LEU A CA 1
ATOM 916 C C . LEU A 1 112 ? -48.857 8.661 41.385 1.00 78.12 112 LEU A C 1
ATOM 918 O O . LEU A 1 112 ? -48.425 8.505 42.532 1.00 78.12 112 LEU A O 1
ATOM 922 N N . THR A 1 113 ? -49.998 8.103 40.977 1.00 81.06 113 THR A N 1
ATOM 923 C CA . THR A 1 113 ? -50.786 7.217 41.847 1.00 81.06 113 THR A CA 1
ATOM 924 C C . THR A 1 113 ? -50.088 5.860 42.048 1.00 81.06 113 THR A C 1
ATOM 926 O O . THR A 1 113 ? -49.260 5.446 41.226 1.00 81.06 113 THR A O 1
ATOM 929 N N . PRO A 1 114 ? -50.392 5.120 43.133 1.00 78.12 114 PRO A N 1
ATOM 930 C CA . PRO A 1 114 ? -49.785 3.813 43.392 1.00 78.12 114 PRO A CA 1
ATOM 931 C C . PRO A 1 114 ? -49.998 2.804 42.255 1.00 78.12 114 PRO A C 1
ATOM 933 O O . PRO A 1 114 ? -49.082 2.040 41.942 1.00 78.12 114 PRO A O 1
ATOM 936 N N . GLU A 1 115 ? -51.171 2.812 41.612 1.00 80.69 115 GLU A N 1
ATOM 937 C CA . GLU A 1 115 ? -51.465 1.921 40.486 1.00 80.69 115 GLU A CA 1
ATOM 938 C C . GLU A 1 115 ? -50.668 2.283 39.221 1.00 80.69 115 GLU A C 1
ATOM 940 O O . GLU A 1 115 ? -50.227 1.395 38.481 1.00 80.69 115 GLU A O 1
ATOM 945 N N . GLU A 1 116 ? -50.454 3.576 38.969 1.00 80.06 116 GLU A N 1
ATOM 946 C CA . GLU A 1 116 ? -49.666 4.068 37.832 1.00 80.06 116 GLU A CA 1
ATOM 947 C C . GLU A 1 116 ? -48.174 3.773 38.003 1.00 80.06 116 GLU A C 1
ATOM 949 O O . GLU A 1 116 ? -47.513 3.355 37.048 1.00 80.06 116 GLU A O 1
ATOM 954 N N . TYR A 1 117 ? -47.663 3.892 39.230 1.00 82.88 117 TYR A N 1
ATOM 955 C CA . TYR A 1 117 ? -46.292 3.522 39.572 1.00 82.88 117 TYR A CA 1
ATOM 956 C C . TYR A 1 117 ? -46.010 2.036 39.318 1.00 82.88 117 TYR A C 1
ATOM 958 O O . TYR A 1 117 ? -45.022 1.699 38.663 1.00 82.88 117 TYR A O 1
ATOM 966 N N . GLU A 1 118 ? -46.878 1.132 39.785 1.00 82.31 118 GLU A N 1
ATOM 967 C CA . GLU A 1 118 ? -46.666 -0.311 39.603 1.00 82.31 118 GLU A CA 1
ATOM 968 C C . GLU A 1 118 ? -46.734 -0.721 38.122 1.00 82.31 118 GLU A C 1
ATOM 970 O O . GLU A 1 118 ? -45.927 -1.539 37.669 1.00 82.31 118 GLU A O 1
ATOM 975 N N . ARG A 1 119 ? -47.614 -0.099 37.320 1.00 83.31 119 ARG A N 1
ATOM 976 C CA . ARG A 1 119 ? -47.637 -0.306 35.858 1.00 83.31 119 ARG A CA 1
ATOM 977 C C . ARG A 1 119 ? -46.361 0.182 35.175 1.00 83.31 119 ARG A C 1
ATOM 979 O O . ARG A 1 119 ? -45.831 -0.523 34.313 1.00 83.31 119 ARG A O 1
ATOM 986 N N . ALA A 1 120 ? -45.866 1.364 35.537 1.00 78.44 120 ALA A N 1
ATOM 987 C CA . ALA A 1 120 ? -44.652 1.928 34.950 1.00 78.44 120 ALA A CA 1
ATOM 988 C C . ALA A 1 120 ? -43.409 1.103 35.321 1.00 78.44 120 ALA A C 1
ATOM 990 O O . ALA A 1 120 ? -42.623 0.735 34.448 1.00 78.44 120 ALA A O 1
ATOM 991 N N . LYS A 1 121 ? -43.290 0.704 36.590 1.00 80.38 121 LYS A N 1
ATOM 992 C CA . LYS A 1 121 ? -42.222 -0.170 37.092 1.00 80.38 121 LYS A CA 1
ATOM 993 C C . LYS A 1 121 ? -42.207 -1.530 36.391 1.00 80.38 121 LYS A C 1
ATOM 995 O O . LYS A 1 121 ? -41.143 -1.997 35.994 1.00 80.38 121 LYS A O 1
ATOM 1000 N N . ALA A 1 122 ? -43.370 -2.156 36.200 1.00 82.50 122 ALA A N 1
ATOM 1001 C CA . ALA A 1 122 ? -43.475 -3.425 35.478 1.00 82.50 122 ALA A CA 1
ATOM 1002 C C . ALA A 1 122 ? -43.003 -3.301 34.020 1.00 82.50 122 ALA A C 1
ATOM 1004 O O . ALA A 1 122 ? -42.312 -4.183 33.519 1.00 82.50 122 ALA A O 1
ATOM 1005 N N . LYS A 1 123 ? -43.313 -2.182 33.354 1.00 80.62 123 LYS A N 1
ATOM 1006 C CA . LYS A 1 123 ? -42.873 -1.908 31.980 1.00 80.62 123 LYS A CA 1
ATOM 1007 C C . LYS A 1 123 ? -41.359 -1.699 31.896 1.00 80.62 123 LYS A C 1
ATOM 1009 O O . LYS A 1 123 ? -40.712 -2.305 31.045 1.00 80.62 123 LYS A O 1
ATOM 1014 N N . VAL A 1 124 ? -40.797 -0.922 32.823 1.00 79.88 124 VAL A N 1
ATOM 1015 C CA . VAL A 1 124 ? -39.348 -0.705 32.921 1.00 79.88 124 VAL A CA 1
ATOM 1016 C C . VAL A 1 124 ? -38.627 -1.980 33.332 1.00 79.88 124 VAL A C 1
ATOM 1018 O O . VAL A 1 124 ? -37.499 -2.144 32.926 1.00 79.88 124 VAL A O 1
ATOM 1021 N N . LEU A 1 125 ? -39.224 -2.934 34.052 1.00 78.12 125 LEU A N 1
ATOM 1022 C CA . LEU A 1 125 ? -38.603 -4.233 34.385 1.00 78.12 125 LEU A CA 1
ATOM 1023 C C . LEU A 1 125 ? -38.781 -5.321 33.311 1.00 78.12 125 LEU A C 1
ATOM 1025 O O . LEU A 1 125 ? -38.023 -6.286 33.316 1.00 78.12 125 LEU A O 1
ATOM 1029 N N . ALA A 1 126 ? -39.729 -5.154 32.386 1.00 74.19 126 ALA A N 1
ATOM 1030 C CA . ALA A 1 126 ? -40.007 -6.110 31.310 1.00 74.19 126 ALA A CA 1
ATOM 1031 C C . ALA A 1 126 ? -39.307 -5.808 29.966 1.00 74.19 126 ALA A C 1
ATOM 1033 O O . ALA A 1 126 ? -39.253 -6.695 29.117 1.00 74.19 126 ALA A O 1
ATOM 1034 N N . ALA A 1 127 ? -38.811 -4.578 29.764 1.00 59.56 127 ALA A N 1
ATOM 1035 C CA . ALA A 1 127 ? -37.982 -4.166 28.614 1.00 59.56 127 ALA A CA 1
ATOM 1036 C C . ALA A 1 127 ? -36.584 -4.825 28.578 1.00 59.56 127 ALA A C 1
ATOM 1038 O O . ALA A 1 127 ? -35.717 -4.417 27.786 1.00 59.56 127 ALA A O 1
#

Secondary structure (DSSP, 8-state):
---HHHHHHHHHHHHHHHHHHHHHHHHHHHHHHH-TTS-HHHHHHHHHHHHHHHHHHHHHHHHHHHHHHHHHHHHHHHHHHHHHHHHHHHHHHHHHHHHHHHHHHHHHTTSS-HHHHHHHHHHHHH-

pLDDT: mean 78.15, std 8.97, range [47.09, 93.12]